Protein AF-A0A6V7HW35-F1 (afdb_monomer_lite)

Radius of gyration: 15.25 Å; chains: 1; bounding box: 42×28×34 Å

Sequence (79 aa):
IETTWGLESQFVVDHLQTSFATDGLPSSHPMSHDVYTPTEIAGIFDVISYAKSASVIRMMEKTFGSEAFYKSLFQYLMS

Secondary structure (DSSP, 8-state):
---TT-HHHHHIIIIIIHHHHHHTSTT---SS----SHHHHHHTSSHIIIIIHHHHHHHHHHHH-HHHHHHHHHHHHH-

Structure (mmCIF, N/CA/C/O backbone):
data_AF-A0A6V7HW35-F1
#
_entry.id   AF-A0A6V7HW35-F1
#
loop_
_atom_site.group_PDB
_atom_site.id
_atom_site.type_symbol
_atom_site.label_atom_id
_atom_site.label_alt_id
_atom_site.label_comp_id
_atom_site.label_asym_id
_atom_site.label_entity_id
_atom_site.label_seq_id
_atom_site.pdbx_PDB_ins_code
_atom_site.Cartn_x
_atom_site.Cartn_y
_atom_site.Cartn_z
_atom_site.occupancy
_atom_site.B_iso_or_equiv
_atom_site.auth_seq_id
_atom_site.auth_comp_id
_atom_site.auth_asym_id
_atom_site.auth_atom_id
_atom_site.pdbx_PDB_model_num
ATOM 1 N N . ILE A 1 1 ? -15.191 15.704 7.032 1.00 65.94 1 ILE A N 1
ATOM 2 C CA . ILE A 1 1 ? -15.018 14.507 6.176 1.00 65.94 1 ILE A CA 1
ATOM 3 C C . ILE A 1 1 ? -16.380 14.197 5.598 1.00 65.94 1 ILE A C 1
ATOM 5 O O . ILE A 1 1 ? -17.332 14.163 6.368 1.00 65.94 1 ILE A O 1
ATOM 9 N N . GLU A 1 2 ? -16.480 14.070 4.279 1.00 83.69 2 GLU A N 1
ATOM 10 C CA . GLU A 1 2 ? -17.738 13.703 3.631 1.00 83.69 2 GLU A CA 1
ATOM 11 C C . GLU A 1 2 ? -18.032 12.224 3.907 1.00 83.69 2 GLU A C 1
ATOM 13 O O . GLU A 1 2 ? -17.253 11.351 3.527 1.00 83.69 2 GLU A O 1
ATOM 18 N N . THR A 1 3 ? -19.112 11.939 4.631 1.00 85.88 3 THR A N 1
ATOM 19 C CA . THR A 1 3 ? -19.410 10.589 5.139 1.00 85.88 3 THR A CA 1
ATOM 20 C C . THR A 1 3 ? -20.291 9.779 4.196 1.00 85.88 3 THR A C 1
ATOM 22 O O . THR A 1 3 ? -20.354 8.557 4.324 1.00 85.88 3 THR A O 1
ATOM 25 N N . THR A 1 4 ? -20.946 10.423 3.228 1.00 92.31 4 THR A N 1
ATOM 26 C CA . THR A 1 4 ? -21.909 9.759 2.336 1.00 92.31 4 THR A CA 1
ATOM 27 C C . THR A 1 4 ? -21.267 9.066 1.136 1.00 92.31 4 THR A C 1
ATOM 29 O O . THR A 1 4 ? -21.908 8.245 0.489 1.00 92.31 4 THR A O 1
ATOM 32 N N . TRP A 1 5 ? -19.996 9.348 0.842 1.00 93.56 5 TRP A N 1
ATOM 33 C CA . TRP A 1 5 ? -19.331 8.839 -0.363 1.00 93.56 5 TRP A CA 1
ATOM 34 C C . TRP A 1 5 ? -18.855 7.387 -0.248 1.00 93.56 5 TRP A C 1
ATOM 36 O O . TRP A 1 5 ? -18.501 6.781 -1.254 1.00 93.56 5 TRP A O 1
ATOM 46 N N . GLY A 1 6 ? -18.841 6.795 0.951 1.00 93.44 6 GLY A N 1
ATOM 47 C CA . GLY A 1 6 ? -18.431 5.396 1.118 1.00 93.44 6 GLY A CA 1
ATOM 48 C C . GLY A 1 6 ? -16.965 5.140 0.745 1.00 93.44 6 GLY A C 1
ATOM 49 O O . GLY A 1 6 ? -16.651 4.105 0.161 1.00 93.44 6 GLY A O 1
ATOM 50 N N . LEU A 1 7 ? -16.070 6.077 1.079 1.00 94.75 7 LEU A N 1
ATOM 51 C CA . LEU A 1 7 ? -14.647 6.040 0.708 1.00 94.75 7 LEU A CA 1
ATOM 52 C C . LEU A 1 7 ? -13.930 4.749 1.144 1.00 94.75 7 LEU A C 1
ATOM 54 O O . LEU A 1 7 ? -13.077 4.249 0.420 1.00 94.75 7 LEU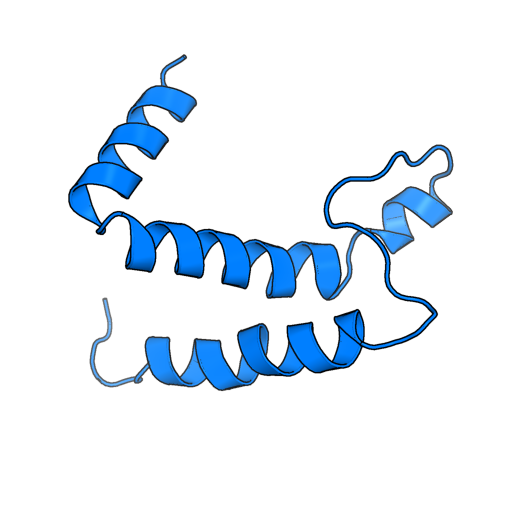 A O 1
ATOM 58 N N . GLU A 1 8 ? -14.311 4.163 2.282 1.00 93.94 8 GLU A N 1
ATOM 59 C CA . GLU A 1 8 ? -13.763 2.875 2.739 1.00 93.94 8 GLU A CA 1
ATOM 60 C C . GLU A 1 8 ? -14.083 1.722 1.782 1.00 93.94 8 GLU A C 1
ATOM 62 O O . GLU A 1 8 ? -13.238 0.862 1.541 1.00 93.94 8 GLU A O 1
ATOM 67 N N . SER A 1 9 ? -15.294 1.699 1.223 1.00 95.94 9 SER A N 1
ATOM 68 C CA . SER A 1 9 ? -15.693 0.682 0.248 1.00 95.94 9 SER A CA 1
ATOM 69 C C . SER A 1 9 ? -14.982 0.892 -1.085 1.00 95.94 9 SER A C 1
ATOM 71 O O . SER A 1 9 ? -14.561 -0.080 -1.707 1.00 95.94 9 SER A O 1
ATOM 73 N N . GLN A 1 10 ? -14.803 2.151 -1.498 1.00 96.88 10 GLN A N 1
ATOM 74 C CA . GLN A 1 10 ? -14.038 2.491 -2.701 1.00 96.88 10 GLN A CA 1
ATOM 75 C C . GLN A 1 10 ? -12.580 2.041 -2.569 1.00 96.88 10 GLN A C 1
ATOM 77 O O . GLN A 1 10 ? -12.075 1.365 -3.456 1.00 96.88 10 GLN A O 1
ATOM 82 N N . PHE A 1 11 ? -11.940 2.274 -1.416 1.00 97.56 11 PHE A N 1
ATOM 83 C CA . PHE A 1 11 ? -10.569 1.821 -1.155 1.00 97.56 11 PHE A CA 1
ATOM 84 C C . PHE A 1 11 ? -10.382 0.313 -1.394 1.00 97.56 11 PHE A C 1
ATOM 86 O O . PHE A 1 11 ? -9.358 -0.121 -1.926 1.00 97.56 11 PHE A O 1
ATOM 93 N N . VAL A 1 12 ? -11.367 -0.505 -1.003 1.00 97.81 12 VAL A N 1
ATOM 94 C CA . VAL A 1 12 ? -11.307 -1.961 -1.202 1.00 97.81 12 VAL A CA 1
ATOM 95 C C . VAL A 1 12 ? -11.234 -2.312 -2.689 1.00 97.81 12 VAL A C 1
ATOM 97 O O . VAL A 1 12 ? -10.445 -3.175 -3.069 1.00 97.81 12 VAL A O 1
ATOM 100 N N . VAL A 1 13 ? -12.033 -1.656 -3.525 1.00 97.44 13 VAL A N 1
ATOM 101 C CA . VAL A 1 13 ? -12.066 -1.924 -4.969 1.00 97.44 13 VAL A CA 1
ATOM 102 C C . VAL A 1 13 ? -10.849 -1.308 -5.654 1.00 97.44 13 VAL A C 1
ATOM 104 O O . VAL A 1 13 ? -10.110 -1.999 -6.350 1.00 97.44 13 VAL A O 1
ATOM 107 N N . ASP A 1 14 ? -10.592 -0.031 -5.396 1.00 97.25 14 ASP A N 1
ATOM 108 C CA . ASP A 1 14 ? -9.638 0.755 -6.172 1.00 97.25 14 ASP A CA 1
ATOM 109 C C . ASP A 1 14 ? -8.185 0.456 -5.800 1.00 97.25 14 ASP A C 1
ATOM 111 O O . ASP A 1 14 ? -7.289 0.591 -6.638 1.00 97.25 14 ASP A O 1
ATOM 115 N N . HIS A 1 15 ? -7.913 0.070 -4.549 1.00 97.94 15 HIS A N 1
ATOM 116 C CA . HIS A 1 15 ? -6.547 -0.128 -4.057 1.00 97.94 15 HIS A CA 1
ATOM 117 C C . HIS A 1 15 ? -6.289 -1.567 -3.628 1.00 97.94 15 HIS A C 1
ATOM 119 O O . HIS A 1 15 ? -5.358 -2.188 -4.141 1.00 97.94 15 HIS A O 1
ATOM 125 N N . LEU A 1 16 ? -7.112 -2.131 -2.739 1.00 98.25 16 LEU A N 1
ATOM 126 C CA . LEU A 1 16 ? -6.849 -3.472 -2.210 1.00 98.25 16 LEU A CA 1
ATOM 127 C C . LEU A 1 16 ? -6.923 -4.541 -3.312 1.00 98.25 16 LEU A C 1
ATOM 129 O O . LEU A 1 16 ? -5.961 -5.282 -3.510 1.00 98.25 16 LEU A O 1
ATOM 133 N N . GLN A 1 17 ? -8.022 -4.605 -4.064 1.00 98.31 17 GLN A N 1
ATOM 134 C CA . GLN A 1 17 ? -8.186 -5.603 -5.129 1.00 98.31 17 GLN A CA 1
ATOM 135 C C . GLN A 1 17 ? -7.176 -5.407 -6.267 1.00 98.31 17 GLN A C 1
ATOM 137 O O . GLN A 1 17 ? -6.552 -6.379 -6.696 1.00 98.31 17 GLN A O 1
ATOM 142 N N . THR A 1 18 ? -6.950 -4.160 -6.697 1.00 97.19 18 THR A N 1
ATOM 143 C CA . THR A 1 18 ? -5.924 -3.821 -7.697 1.00 97.19 18 THR A CA 1
ATOM 144 C C . THR A 1 18 ? -4.535 -4.286 -7.257 1.00 97.19 18 THR A C 1
ATOM 146 O O . THR A 1 18 ? -3.809 -4.891 -8.044 1.00 97.19 18 THR A O 1
ATOM 149 N N . SER A 1 19 ? -4.177 -4.080 -5.984 1.00 97.62 19 SER A N 1
ATOM 150 C CA . SER A 1 19 ? -2.882 -4.516 -5.460 1.00 97.62 19 SER A CA 1
ATOM 151 C C . SER A 1 19 ? -2.708 -6.032 -5.485 1.00 97.62 19 SER A C 1
ATOM 153 O O . SER A 1 19 ? -1.654 -6.496 -5.904 1.00 97.62 19 SER A O 1
ATOM 155 N N . PHE A 1 20 ? -3.732 -6.814 -5.123 1.00 98.19 20 PHE A N 1
ATOM 156 C CA . PHE A 1 20 ? -3.654 -8.275 -5.204 1.00 98.19 20 PHE A CA 1
ATOM 157 C C . PHE A 1 20 ? -3.459 -8.770 -6.638 1.00 98.19 20 PHE A C 1
ATOM 159 O O . PHE A 1 20 ? -2.719 -9.727 -6.857 1.00 98.19 20 PHE A O 1
ATOM 166 N N . ALA A 1 21 ? -4.097 -8.116 -7.612 1.00 97.88 21 ALA A N 1
ATOM 167 C CA . ALA A 1 21 ? -3.949 -8.473 -9.017 1.00 97.88 21 ALA A CA 1
ATOM 168 C C . ALA A 1 21 ? -2.512 -8.248 -9.516 1.00 97.88 21 ALA A C 1
ATOM 170 O O . ALA A 1 21 ? -1.940 -9.148 -10.127 1.00 97.88 21 ALA A O 1
ATOM 171 N N . THR A 1 22 ? -1.912 -7.086 -9.231 1.00 97.00 22 THR A N 1
ATOM 172 C CA . THR A 1 22 ? -0.523 -6.799 -9.628 1.00 97.00 22 THR A CA 1
ATOM 173 C C . THR A 1 22 ?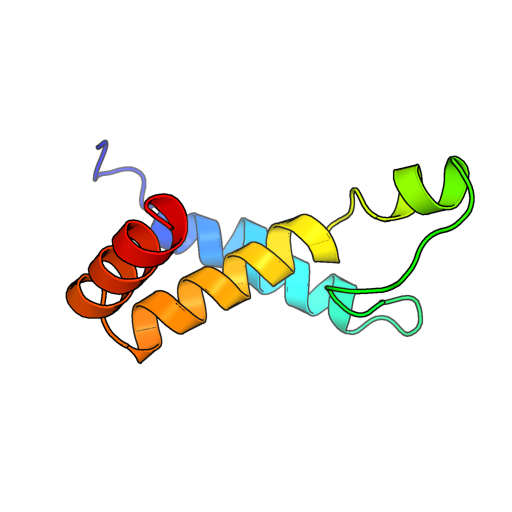 0.481 -7.641 -8.847 1.00 97.00 22 THR A C 1
ATOM 175 O O . THR A 1 22 ? 1.419 -8.172 -9.436 1.00 97.00 22 THR A O 1
ATOM 178 N N . ASP A 1 23 ? 0.273 -7.815 -7.542 1.00 97.75 23 ASP A N 1
ATOM 179 C CA . ASP A 1 23 ? 1.207 -8.540 -6.679 1.00 97.75 23 ASP A CA 1
ATOM 180 C C . ASP A 1 23 ? 1.237 -10.050 -6.945 1.00 97.75 23 ASP A C 1
ATOM 182 O O . ASP A 1 23 ? 2.227 -10.715 -6.651 1.00 97.75 23 ASP A O 1
ATOM 186 N N . GLY A 1 24 ? 0.172 -10.596 -7.541 1.00 97.25 24 GLY A N 1
ATOM 187 C CA . GLY A 1 24 ? 0.112 -11.989 -7.982 1.00 97.25 24 GLY A CA 1
ATOM 188 C C . GLY A 1 24 ? 0.874 -12.281 -9.281 1.00 97.25 24 GLY A C 1
ATOM 189 O O . GLY A 1 24 ? 0.983 -13.448 -9.665 1.00 97.25 24 GLY A O 1
ATOM 190 N N . LEU A 1 25 ? 1.384 -11.263 -9.982 1.00 97.19 25 LEU A N 1
ATOM 191 C CA . LEU A 1 25 ? 2.135 -11.456 -11.223 1.00 97.19 25 LEU A CA 1
ATOM 192 C C . LEU A 1 25 ? 3.575 -11.915 -10.940 1.00 97.19 25 LEU A C 1
ATOM 194 O O . LEU A 1 25 ? 4.205 -11.419 -10.007 1.00 97.19 25 LEU A O 1
ATOM 198 N N . PRO A 1 26 ? 4.173 -12.765 -11.801 1.00 96.69 26 PRO A N 1
ATOM 199 C CA . PRO A 1 26 ? 5.586 -13.141 -11.678 1.00 96.69 26 PRO A CA 1
ATOM 200 C C . PRO A 1 26 ? 6.563 -11.961 -11.776 1.00 96.69 26 PRO A C 1
ATOM 202 O O . PRO A 1 26 ? 7.702 -12.071 -11.340 1.00 96.69 26 PRO A O 1
ATOM 205 N N . SER A 1 27 ? 6.127 -10.851 -12.379 1.00 93.06 27 SER A N 1
ATOM 206 C CA . SER A 1 27 ? 6.892 -9.610 -12.513 1.00 93.06 27 SER A CA 1
ATOM 207 C C . SER A 1 27 ? 6.730 -8.655 -11.327 1.00 93.06 27 SER A C 1
ATOM 209 O O . SER A 1 27 ? 7.230 -7.536 -11.402 1.00 93.06 27 SER A O 1
ATOM 211 N N . SER A 1 28 ? 5.990 -9.040 -10.280 1.00 95.38 28 SER A N 1
ATOM 212 C CA . SER A 1 28 ? 5.860 -8.228 -9.067 1.00 95.38 28 SER A CA 1
ATOM 213 C C . SER A 1 28 ? 7.213 -8.061 -8.363 1.00 95.38 28 SER A C 1
ATOM 215 O O . SER A 1 28 ? 8.179 -8.783 -8.625 1.00 95.38 28 SER A O 1
ATOM 217 N N . HIS A 1 29 ? 7.269 -7.118 -7.428 1.00 95.19 29 HIS A N 1
ATOM 218 C CA . HIS A 1 29 ? 8.423 -6.876 -6.577 1.00 95.19 29 HIS A CA 1
ATOM 219 C C . HIS A 1 29 ? 8.011 -6.619 -5.115 1.00 95.19 29 HIS A C 1
ATOM 221 O O . HIS A 1 29 ? 6.852 -6.320 -4.813 1.00 95.19 29 HIS A O 1
ATOM 227 N N . PRO A 1 30 ? 8.950 -6.718 -4.157 1.00 95.25 30 PRO A N 1
ATOM 228 C CA . PRO A 1 30 ? 8.710 -6.305 -2.776 1.00 95.25 30 PRO A CA 1
ATOM 229 C C . PRO A 1 30 ? 8.451 -4.793 -2.654 1.00 95.25 30 PRO A C 1
ATOM 231 O O . PRO A 1 30 ? 8.987 -4.002 -3.432 1.00 95.25 30 PRO A O 1
ATOM 234 N N . MET A 1 31 ? 7.696 -4.377 -1.625 1.00 94.12 31 MET A N 1
ATOM 235 C CA . MET A 1 31 ? 7.432 -2.949 -1.340 1.00 94.12 31 MET A CA 1
ATOM 236 C C . MET A 1 31 ? 8.711 -2.155 -1.036 1.00 94.12 31 MET A C 1
ATOM 238 O O . MET A 1 31 ? 8.767 -0.956 -1.278 1.00 94.12 31 MET A O 1
ATOM 242 N N . SER A 1 32 ? 9.739 -2.817 -0.502 1.00 92.62 32 SER A N 1
ATOM 243 C CA . SER A 1 32 ? 11.057 -2.230 -0.265 1.00 92.62 32 SER A CA 1
ATOM 244 C C . SER A 1 32 ? 12.100 -3.056 -0.999 1.00 92.62 32 SER A C 1
ATOM 246 O O . SER A 1 32 ? 12.253 -4.246 -0.721 1.00 92.62 32 SER A O 1
ATOM 248 N N . HIS A 1 33 ? 12.789 -2.429 -1.941 1.00 91.06 33 HIS A N 1
ATOM 249 C CA . HIS A 1 33 ? 13.904 -3.009 -2.674 1.00 91.06 33 HIS A CA 1
ATOM 250 C C . HIS A 1 33 ? 14.845 -1.892 -3.134 1.00 91.06 33 HIS A C 1
ATOM 252 O O . HIS A 1 33 ? 14.443 -0.730 -3.218 1.00 91.06 33 HIS A O 1
ATOM 258 N N . ASP A 1 34 ? 16.093 -2.253 -3.409 1.00 94.62 34 ASP A N 1
ATOM 259 C CA . ASP A 1 34 ? 17.118 -1.296 -3.812 1.00 94.62 34 ASP A CA 1
ATOM 260 C C . ASP A 1 34 ? 16.989 -0.925 -5.297 1.00 94.62 34 ASP A C 1
ATOM 262 O O . ASP A 1 34 ? 16.664 -1.767 -6.136 1.00 94.62 34 ASP A O 1
ATOM 266 N N . VAL A 1 35 ? 17.287 0.338 -5.616 1.00 94.94 35 VAL A N 1
ATOM 267 C CA . VAL A 1 35 ? 17.318 0.886 -6.980 1.00 94.94 35 VAL A CA 1
ATOM 268 C C . VAL A 1 35 ? 18.608 1.668 -7.205 1.00 94.94 35 VAL A C 1
ATOM 270 O O . VAL A 1 35 ? 19.114 2.321 -6.289 1.00 94.94 35 VAL A O 1
ATOM 273 N N . TYR A 1 36 ? 19.138 1.632 -8.425 1.00 96.38 36 TYR A N 1
ATOM 274 C CA . TYR A 1 36 ? 20.457 2.181 -8.758 1.00 96.38 36 TYR A CA 1
ATOM 275 C C . TYR A 1 36 ? 20.457 3.072 -10.004 1.00 96.38 36 TYR A C 1
ATOM 277 O O . TYR A 1 36 ? 21.373 3.878 -10.178 1.00 96.38 36 TYR A O 1
ATOM 285 N N . THR A 1 37 ? 19.447 2.966 -10.872 1.00 97.38 37 THR A N 1
ATOM 286 C CA . THR A 1 37 ? 19.345 3.767 -12.104 1.00 97.38 37 THR A CA 1
ATOM 287 C C . THR A 1 37 ? 18.104 4.666 -12.122 1.00 97.38 37 THR A C 1
ATOM 289 O O . THR A 1 37 ? 17.093 4.334 -11.503 1.00 97.38 37 THR A O 1
ATOM 292 N N . PRO A 1 38 ? 18.106 5.788 -12.872 1.00 96.38 38 PRO A N 1
ATOM 293 C CA . PRO A 1 38 ? 16.913 6.626 -13.028 1.00 96.38 38 PRO A CA 1
ATOM 294 C C . PRO A 1 38 ? 15.687 5.868 -13.556 1.00 96.38 38 PRO A C 1
ATOM 296 O O . PRO A 1 38 ? 14.563 6.180 -13.178 1.00 96.38 38 PRO A O 1
ATOM 299 N N . THR A 1 39 ? 15.898 4.859 -14.405 1.00 95.88 39 THR A N 1
ATOM 300 C CA . THR A 1 39 ? 14.821 4.010 -14.931 1.00 95.88 39 THR A CA 1
ATOM 301 C C . THR A 1 39 ? 14.229 3.116 -13.846 1.00 95.88 39 THR A C 1
ATOM 303 O O . THR A 1 39 ? 13.012 2.996 -13.762 1.00 95.88 39 THR A O 1
ATOM 306 N N . GLU A 1 40 ? 15.063 2.524 -12.989 1.00 93.94 40 GLU A N 1
ATOM 307 C CA . GLU A 1 40 ? 14.597 1.749 -11.831 1.00 93.94 40 GLU A CA 1
ATOM 308 C C . GLU A 1 40 ? 13.858 2.646 -10.833 1.00 93.94 40 GLU A C 1
ATOM 310 O O . GLU A 1 40 ? 12.781 2.285 -10.369 1.00 93.94 40 GLU A O 1
ATOM 315 N N . ILE A 1 41 ? 14.368 3.858 -10.584 1.00 94.12 41 ILE A N 1
ATOM 316 C CA . ILE A 1 41 ? 13.687 4.864 -9.757 1.00 94.12 41 ILE A CA 1
ATOM 317 C C . ILE A 1 41 ? 12.319 5.222 -10.350 1.00 94.12 41 ILE A C 1
ATOM 319 O O . ILE A 1 41 ? 11.356 5.366 -9.612 1.00 94.12 41 ILE A O 1
ATOM 323 N N . ALA A 1 42 ? 12.192 5.359 -11.669 1.00 94.00 42 ALA A N 1
ATOM 324 C CA . ALA A 1 42 ? 10.887 5.577 -12.291 1.00 94.00 42 ALA A CA 1
ATOM 325 C C . ALA A 1 42 ? 9.970 4.346 -12.148 1.00 94.00 42 ALA A C 1
ATOM 327 O O . ALA A 1 42 ? 8.766 4.494 -11.948 1.00 94.00 42 ALA A O 1
ATOM 328 N N . GLY A 1 43 ? 10.543 3.142 -12.219 1.00 91.81 43 GLY A N 1
ATOM 329 C CA . GLY A 1 43 ? 9.829 1.870 -12.119 1.00 91.81 43 GLY A CA 1
ATOM 330 C C . GLY A 1 43 ? 9.178 1.617 -10.761 1.00 91.81 43 GLY A C 1
ATOM 331 O O . GLY A 1 43 ? 8.154 0.947 -10.718 1.00 91.81 43 GLY A O 1
ATOM 332 N N . ILE A 1 44 ? 9.704 2.191 -9.675 1.00 93.00 44 ILE A N 1
ATOM 333 C CA . ILE A 1 44 ? 9.096 2.045 -8.343 1.00 93.00 44 ILE A CA 1
ATOM 334 C C . ILE A 1 44 ? 7.845 2.903 -8.142 1.00 93.00 44 ILE A C 1
ATOM 336 O O . ILE A 1 44 ? 7.153 2.723 -7.147 1.00 93.00 44 ILE A O 1
ATOM 340 N N . PHE A 1 45 ? 7.513 3.832 -9.043 1.00 93.75 45 PHE A N 1
ATOM 341 C CA . PHE A 1 45 ? 6.274 4.616 -8.961 1.00 93.75 45 PHE A CA 1
ATOM 342 C C . PHE A 1 45 ? 5.084 3.830 -9.533 1.00 93.75 45 PHE A C 1
ATOM 344 O O . PHE A 1 45 ? 4.480 4.225 -10.531 1.00 93.75 45 PHE A O 1
ATOM 351 N N . ASP A 1 46 ? 4.755 2.704 -8.904 1.00 94.44 46 ASP A N 1
ATOM 352 C CA . ASP A 1 46 ? 3.831 1.705 -9.435 1.00 94.44 46 ASP A CA 1
ATOM 353 C C . ASP A 1 46 ? 2.709 1.304 -8.448 1.00 94.44 46 ASP A C 1
ATOM 355 O O . ASP A 1 46 ? 2.537 1.871 -7.363 1.00 94.44 46 ASP A O 1
ATOM 359 N N . VAL A 1 47 ? 1.904 0.309 -8.839 1.00 96.69 47 VAL A N 1
ATOM 360 C CA . VAL A 1 47 ? 0.782 -0.198 -8.030 1.00 96.69 47 VAL A CA 1
ATOM 361 C C . VAL A 1 47 ? 1.264 -0.835 -6.725 1.00 96.69 47 VAL A C 1
ATOM 363 O O . VAL A 1 47 ? 0.578 -0.711 -5.705 1.00 96.69 47 VAL A O 1
ATOM 366 N N . ILE A 1 48 ? 2.424 -1.494 -6.715 1.00 97.44 48 ILE A N 1
ATOM 367 C CA . ILE A 1 48 ? 2.978 -2.090 -5.497 1.00 97.44 48 ILE A CA 1
ATOM 368 C C . ILE A 1 48 ? 3.338 -0.992 -4.497 1.00 97.44 48 ILE A C 1
ATOM 370 O O . ILE A 1 48 ? 2.889 -1.031 -3.348 1.00 97.44 48 ILE A O 1
ATOM 374 N N . SER A 1 49 ? 4.075 0.029 -4.924 1.00 96.31 49 SER A N 1
ATOM 375 C CA . SER A 1 49 ? 4.513 1.098 -4.026 1.00 96.31 49 SER A CA 1
ATOM 376 C C . SER A 1 49 ? 3.358 1.906 -3.447 1.00 96.31 49 SER A C 1
ATOM 378 O O . SER A 1 49 ? 3.421 2.282 -2.276 1.00 96.31 49 SER A O 1
ATOM 380 N N . TYR A 1 50 ? 2.284 2.130 -4.208 1.00 96.00 50 TYR A N 1
ATOM 381 C CA . TYR A 1 50 ? 1.133 2.903 -3.736 1.00 96.00 50 TYR A CA 1
ATOM 382 C C . TYR A 1 50 ? 0.012 2.036 -3.155 1.00 96.00 50 TYR A C 1
ATOM 384 O O . TYR A 1 50 ? -0.287 2.125 -1.963 1.00 96.00 50 TYR A O 1
ATOM 392 N N . ALA A 1 51 ? -0.626 1.194 -3.969 1.00 97.88 51 ALA A N 1
ATOM 393 C CA . ALA A 1 51 ? -1.859 0.508 -3.587 1.00 97.88 51 ALA A CA 1
ATOM 394 C C . ALA A 1 51 ? -1.617 -0.619 -2.572 1.00 97.88 51 ALA A C 1
ATOM 396 O O . ALA A 1 51 ? -2.363 -0.732 -1.591 1.00 97.88 51 ALA A O 1
ATOM 397 N N . LYS A 1 52 ? -0.559 -1.426 -2.757 1.00 98.19 52 LYS A N 1
ATOM 398 C CA . LYS A 1 52 ? -0.207 -2.488 -1.797 1.00 98.19 52 LYS A CA 1
ATOM 399 C C . LYS A 1 52 ? 0.263 -1.884 -0.477 1.00 98.19 52 LYS A C 1
ATOM 401 O O . LYS A 1 52 ? -0.263 -2.257 0.570 1.00 98.19 52 LYS A O 1
ATOM 406 N N . SER A 1 53 ? 1.172 -0.907 -0.513 1.00 97.56 53 SER A N 1
ATOM 407 C CA . SER A 1 53 ? 1.649 -0.226 0.701 1.00 97.56 53 SER A CA 1
ATOM 408 C C . SER A 1 53 ? 0.512 0.438 1.479 1.00 97.56 53 SER A C 1
ATOM 410 O O . SER A 1 53 ? 0.399 0.236 2.688 1.00 97.56 53 SER A O 1
ATOM 412 N N . ALA A 1 54 ? -0.391 1.158 0.804 1.00 97.88 54 ALA A N 1
ATOM 413 C CA . ALA A 1 54 ? -1.568 1.745 1.446 1.00 97.88 54 ALA A CA 1
ATOM 414 C C . ALA A 1 54 ? -2.469 0.672 2.076 1.00 97.88 54 ALA A C 1
ATOM 416 O O . ALA A 1 54 ? -2.961 0.844 3.192 1.00 97.88 54 ALA A O 1
ATOM 417 N N . SER A 1 55 ? -2.657 -0.459 1.393 1.00 98.25 55 SER A N 1
ATOM 418 C CA . SER A 1 55 ? -3.449 -1.585 1.899 1.00 98.25 55 SER A CA 1
ATOM 419 C C . SER A 1 55 ? -2.825 -2.227 3.137 1.00 98.25 55 SER A C 1
ATOM 421 O O . SER A 1 55 ? -3.546 -2.554 4.081 1.00 98.25 55 SER A O 1
ATOM 423 N N . VAL A 1 56 ? -1.496 -2.351 3.183 1.00 98.06 56 VAL A N 1
ATOM 424 C CA . VAL A 1 56 ? -0.765 -2.840 4.362 1.00 98.06 56 VAL A CA 1
ATOM 425 C C . VAL A 1 56 ? -0.870 -1.852 5.524 1.00 98.06 56 VAL A C 1
ATOM 427 O O . VAL A 1 56 ? -1.123 -2.274 6.651 1.00 98.06 56 VAL A O 1
ATOM 430 N N . ILE A 1 57 ? -0.763 -0.545 5.273 1.00 97.75 57 ILE A N 1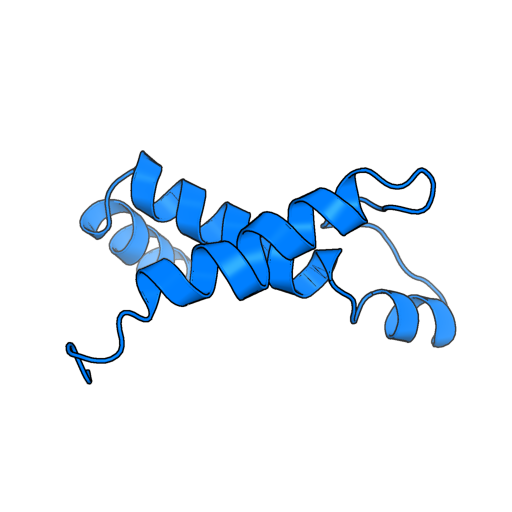
ATOM 431 C CA . ILE A 1 57 ? -0.964 0.487 6.304 1.00 97.75 57 ILE A CA 1
ATOM 432 C C . ILE A 1 57 ? -2.389 0.414 6.870 1.00 97.75 57 ILE A C 1
ATOM 434 O O . ILE A 1 57 ? -2.570 0.380 8.088 1.00 97.75 57 ILE A O 1
ATOM 438 N N . ARG A 1 58 ? -3.406 0.310 6.004 1.00 97.75 58 ARG A N 1
ATOM 439 C CA . ARG A 1 58 ? -4.803 0.123 6.425 1.00 97.75 58 ARG A CA 1
ATOM 440 C C . ARG A 1 58 ? -4.981 -1.170 7.220 1.00 97.75 58 ARG A C 1
ATOM 442 O O . ARG A 1 58 ? -5.689 -1.180 8.221 1.00 97.75 58 ARG A O 1
ATOM 449 N N . MET A 1 59 ? -4.330 -2.259 6.815 1.00 98.00 59 MET A N 1
ATOM 450 C CA . MET A 1 59 ? -4.347 -3.520 7.559 1.00 98.00 59 MET A CA 1
ATOM 451 C C . MET A 1 59 ? -3.763 -3.345 8.966 1.00 98.00 59 MET A C 1
ATOM 453 O O . MET A 1 59 ? -4.370 -3.821 9.924 1.00 98.00 59 MET A O 1
ATOM 457 N N . MET A 1 60 ? -2.635 -2.644 9.116 1.00 98.00 60 MET A N 1
ATOM 458 C CA . MET A 1 60 ? -2.050 -2.347 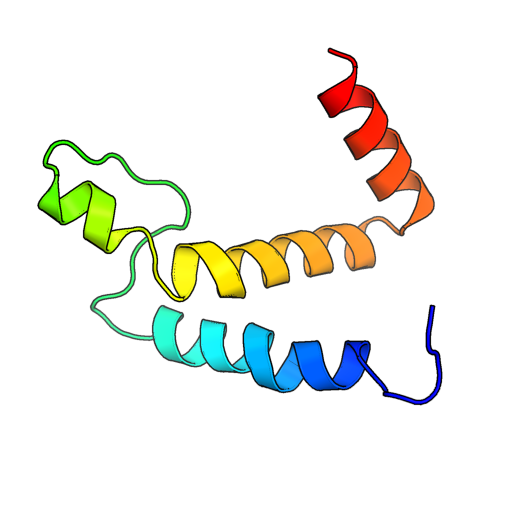10.430 1.00 98.00 60 MET A CA 1
ATOM 459 C C . MET A 1 60 ? -3.012 -1.526 11.298 1.00 98.00 60 MET A C 1
ATOM 461 O O . MET A 1 60 ? -3.255 -1.894 12.446 1.00 98.00 60 MET A O 1
ATOM 465 N N . GLU A 1 61 ? -3.621 -0.476 10.744 1.00 98.00 61 GLU A N 1
ATOM 466 C CA . GLU A 1 61 ? -4.610 0.355 11.445 1.00 98.00 61 GLU A CA 1
ATOM 467 C C . GLU A 1 61 ? -5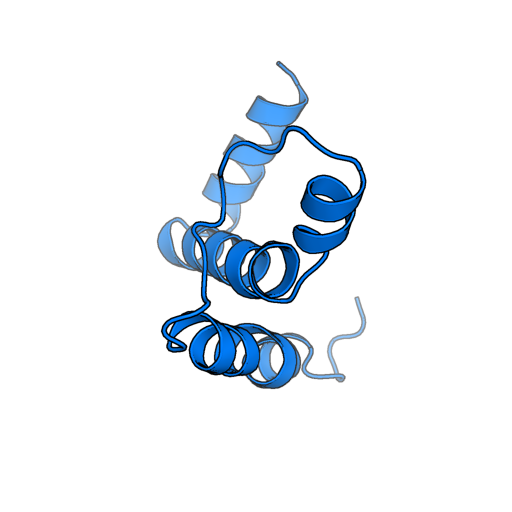.821 -0.465 11.920 1.00 98.00 61 GLU A C 1
ATOM 469 O O . GLU A 1 61 ? -6.210 -0.370 13.085 1.00 98.00 61 GLU A O 1
ATOM 474 N N . LYS A 1 62 ? -6.370 -1.344 11.071 1.00 97.06 62 LYS A N 1
ATOM 475 C CA . LYS A 1 62 ? -7.482 -2.235 11.451 1.00 97.06 62 LYS A CA 1
ATOM 476 C C . LYS A 1 62 ? -7.079 -3.346 12.424 1.00 97.06 62 LYS A C 1
ATOM 478 O O . LYS A 1 62 ? -7.927 -3.795 13.188 1.00 97.06 62 LYS A O 1
ATOM 483 N N . THR A 1 63 ? -5.821 -3.783 12.411 1.00 97.88 63 THR A N 1
ATOM 484 C CA . THR A 1 63 ? -5.325 -4.860 13.288 1.00 97.88 63 THR A CA 1
ATOM 485 C C . THR A 1 63 ? -5.064 -4.362 14.706 1.00 97.88 63 THR A C 1
ATOM 487 O O . THR A 1 63 ? -5.456 -5.016 15.669 1.00 97.88 63 THR A O 1
ATOM 490 N N . PHE A 1 64 ? -4.412 -3.207 14.849 1.00 96.62 64 PHE A N 1
ATOM 491 C CA . PHE A 1 64 ? -4.043 -2.651 16.156 1.00 96.62 64 PHE A CA 1
ATOM 492 C C . PHE A 1 64 ? -5.086 -1.681 16.724 1.00 96.62 64 PHE A C 1
ATOM 494 O O . PHE A 1 64 ? -5.035 -1.348 17.907 1.00 96.62 64 PHE A O 1
ATOM 501 N N . GLY A 1 65 ? -6.036 -1.242 15.897 1.00 97.50 65 GLY A N 1
ATOM 502 C CA . GLY A 1 65 ? -7.012 -0.217 16.239 1.00 97.50 65 GLY A CA 1
ATOM 503 C C . GLY A 1 65 ? -6.466 1.195 16.019 1.00 97.50 65 GLY A C 1
ATOM 504 O O . GLY A 1 65 ? -5.279 1.477 16.208 1.00 97.50 65 GLY A O 1
ATOM 505 N N . SER A 1 66 ? -7.362 2.108 15.636 1.00 96.88 66 SER A N 1
ATOM 506 C CA . SER A 1 66 ? -6.996 3.456 15.196 1.00 96.88 66 SER A CA 1
ATOM 507 C C . SER A 1 66 ? -6.265 4.265 16.276 1.00 96.88 66 SER A C 1
ATOM 509 O O . SER A 1 66 ? -5.321 4.981 15.960 1.00 96.88 66 SER A O 1
ATOM 511 N N . GLU A 1 67 ? -6.637 4.133 17.555 1.00 97.81 67 GLU A N 1
ATOM 512 C CA . GLU A 1 67 ? -5.996 4.879 18.651 1.00 97.81 67 GLU A CA 1
ATOM 513 C C . GLU A 1 67 ? -4.505 4.537 18.795 1.00 97.81 67 GLU A C 1
ATOM 515 O O . GLU A 1 67 ? -3.654 5.430 18.782 1.00 97.81 67 GLU A O 1
ATOM 520 N N . ALA A 1 68 ? -4.179 3.243 18.889 1.00 97.69 68 ALA A N 1
ATOM 521 C CA . ALA A 1 68 ? -2.799 2.783 19.001 1.00 97.69 68 ALA A CA 1
ATOM 522 C C . ALA A 1 68 ? -1.995 3.145 17.745 1.00 97.69 68 ALA A C 1
ATOM 524 O O . ALA A 1 68 ? -0.883 3.661 17.855 1.00 97.69 68 ALA A O 1
ATOM 525 N N . PHE A 1 69 ? -2.589 2.950 16.563 1.00 98.12 69 PHE A N 1
ATOM 526 C CA . PHE A 1 69 ? -1.967 3.280 15.284 1.00 98.12 69 PHE A CA 1
ATOM 527 C C . PHE A 1 69 ? -1.585 4.766 15.187 1.00 98.12 69 PHE A C 1
ATOM 529 O O . PHE A 1 69 ? -0.424 5.089 14.930 1.00 98.12 69 PHE A O 1
ATOM 536 N N . TYR A 1 70 ? -2.522 5.684 15.453 1.00 97.50 70 TYR A N 1
ATOM 537 C CA . TYR A 1 70 ? -2.250 7.124 15.376 1.00 97.50 70 TYR A CA 1
ATOM 538 C C . TYR A 1 70 ? -1.263 7.597 16.443 1.00 97.50 70 TYR A C 1
ATOM 540 O O . TYR A 1 70 ? -0.424 8.452 16.156 1.00 97.50 70 TYR A O 1
ATOM 548 N N . LYS A 1 71 ? -1.307 7.026 17.653 1.00 97.75 71 LYS A N 1
ATOM 549 C CA . LYS A 1 71 ? -0.321 7.324 18.699 1.00 97.75 71 LYS A CA 1
ATOM 550 C C . LYS A 1 71 ? 1.094 6.941 18.261 1.00 97.75 71 LYS A C 1
ATOM 552 O O . LYS A 1 71 ? 2.010 7.746 18.414 1.00 97.75 71 LYS A O 1
ATOM 5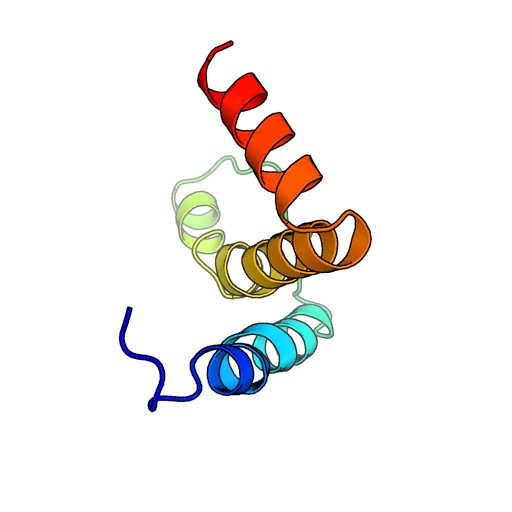57 N N . SER A 1 72 ? 1.273 5.745 17.705 1.00 96.88 72 SER A N 1
ATOM 558 C CA . SER A 1 72 ? 2.573 5.290 17.199 1.00 96.88 72 SER A CA 1
ATOM 559 C C . SER A 1 72 ? 3.052 6.120 16.008 1.00 96.88 72 SER A C 1
ATOM 561 O O . SER A 1 72 ? 4.225 6.483 15.960 1.00 96.88 72 SER A O 1
ATOM 563 N N . LEU A 1 73 ? 2.157 6.490 15.086 1.00 97.00 73 LEU A N 1
ATOM 564 C CA . LEU A 1 73 ? 2.491 7.371 13.964 1.00 97.00 73 LEU A CA 1
ATOM 565 C C . LEU A 1 73 ? 2.963 8.749 14.444 1.00 97.00 73 LEU A C 1
ATOM 567 O O . LEU A 1 73 ? 3.965 9.265 13.955 1.00 97.00 73 LEU A O 1
ATOM 571 N N . PHE A 1 74 ? 2.273 9.330 15.427 1.00 97.31 74 PHE A N 1
ATOM 572 C CA . PHE A 1 74 ? 2.676 10.601 16.025 1.00 97.31 74 PHE A CA 1
ATOM 573 C C . PHE A 1 74 ? 4.067 10.512 16.662 1.00 97.31 74 PHE A C 1
ATOM 575 O O . PHE A 1 74 ? 4.884 11.406 16.474 1.00 97.31 74 PHE A O 1
ATOM 582 N N . GLN A 1 75 ? 4.357 9.425 17.380 1.00 97.50 75 GLN A N 1
ATOM 583 C CA . GLN A 1 75 ? 5.677 9.201 17.973 1.00 97.50 75 GLN A CA 1
ATOM 584 C C . GLN A 1 75 ? 6.778 9.074 16.915 1.00 97.50 75 GLN A C 1
ATOM 586 O O . GLN A 1 75 ? 7.837 9.663 17.095 1.00 97.50 75 GLN A O 1
ATOM 591 N N . TYR A 1 76 ? 6.521 8.358 15.816 1.00 97.06 76 TYR A N 1
ATOM 592 C CA . TYR A 1 76 ? 7.467 8.221 14.705 1.00 97.06 76 TYR A CA 1
ATOM 593 C C . TYR A 1 76 ? 7.795 9.564 14.036 1.00 97.06 76 TYR A C 1
ATOM 595 O O . TYR A 1 76 ? 8.945 9.819 13.711 1.00 97.06 76 TYR A O 1
ATOM 603 N N . LEU A 1 77 ? 6.802 10.441 13.852 1.00 97.44 77 LEU A N 1
ATOM 604 C CA . LEU A 1 77 ? 7.002 11.753 13.217 1.00 97.44 77 LEU A CA 1
ATOM 605 C C . LEU A 1 77 ? 7.682 12.789 14.125 1.00 97.44 77 LEU A C 1
ATOM 607 O O . LEU A 1 77 ? 8.171 13.801 13.629 1.00 97.44 77 LEU A O 1
ATOM 611 N N . MET A 1 78 ? 7.656 12.575 15.440 1.00 94.81 78 MET A N 1
ATOM 612 C CA . MET A 1 78 ? 8.255 13.473 16.433 1.00 94.81 78 MET A CA 1
ATOM 613 C C . MET A 1 78 ? 9.665 13.046 16.860 1.00 94.81 78 MET A C 1
ATOM 615 O O . MET A 1 78 ? 10.289 13.767 17.640 1.00 94.81 78 MET A O 1
ATOM 619 N N . SER A 1 79 ? 10.145 11.885 16.397 1.00 76.38 79 SER A N 1
ATOM 620 C CA . SER A 1 79 ? 11.536 11.448 16.573 1.00 76.38 79 SER A CA 1
ATOM 621 C C . SER A 1 79 ? 12.420 11.986 15.459 1.00 76.38 79 SER A C 1
ATOM 623 O O . SER A 1 79 ? 13.515 12.489 15.783 1.00 76.38 79 SER A O 1
#

pLDDT: mean 95.42, std 4.73, range [65.94, 98.31]

InterPro domains:
  IPR014782 Peptidase M1, membrane alanine aminopeptidase [PF01433] (3-77)
  IPR027268 Peptidase M4/M1, CTD superfamily [G3DSA:1.10.390.10] (1-79)
  IPR050344 Peptidase M1 family aminopeptidases [PTHR11533] (2-77)

Foldseek 3Di:
DDPPPPVVVVLCVVQVVLLVVQCPDPPDDALDDDDDDPVVVVVNPDSCVPRVVVVVLVVVCVVVDVVVSVVVVVVVVVD

Organism: NCBI:txid1563983